Protein AF-A0A3D1AR96-F1 (afdb_monomer_lite)

Secondary structure (DSSP, 8-state):
---------------------------PPP---------PPTTPPP-S-SS-TTGGGSTTTS-GGGTTSPP-EEEEETTTTEEEEEETTTTEEEEEEE-SSS------

Sequence (108 aa):
MKFWIALAFFSLLGCSRSNTPAATAEVHAGGPPGSSIVGILPGMMPVIDAADIYSEDHAGNLSPAVRNFPARVYVPNTESNTVSVIDPATYRVIDTFPVGRLPQHVTP

pLDDT: mean 75.41, std 23.08, range [37.56, 98.56]

Radius of gyration: 27.68 Å; chains: 1; bounding box: 54×67×50 Å

Structure (mmCIF, N/CA/C/O backbone):
data_AF-A0A3D1AR96-F1
#
_entry.id   AF-A0A3D1AR96-F1
#
loop_
_atom_site.group_PDB
_atom_site.id
_atom_site.type_symbol
_atom_site.label_atom_id
_atom_site.label_alt_id
_atom_site.label_comp_id
_atom_site.label_asym_id
_atom_site.label_entity_id
_atom_site.label_seq_id
_atom_site.pdbx_PDB_ins_code
_atom_site.Cartn_x
_atom_site.Cartn_y
_atom_site.Cartn_z
_atom_site.occupancy
_atom_site.B_iso_or_equiv
_atom_site.auth_seq_id
_atom_site.auth_comp_id
_atom_site.auth_asym_id
_atom_site.auth_atom_id
_atom_site.pdbx_PDB_model_num
ATOM 1 N N . MET A 1 1 ? -26.087 52.170 18.982 1.00 40.84 1 MET A N 1
ATOM 2 C CA . MET A 1 1 ? -24.724 52.234 18.412 1.00 40.84 1 MET A CA 1
ATOM 3 C C . MET A 1 1 ? -24.701 51.306 17.195 1.00 40.84 1 MET A C 1
ATOM 5 O O . MET A 1 1 ? -24.434 50.136 17.362 1.00 40.84 1 MET A O 1
ATOM 9 N N . LYS A 1 2 ? -25.273 51.620 16.023 1.00 42.28 2 LYS A N 1
ATOM 10 C CA . LYS A 1 2 ? -25.124 52.772 15.105 1.00 42.28 2 LYS A CA 1
ATOM 11 C C . LYS A 1 2 ? -23.706 52.870 14.524 1.00 42.28 2 LYS A C 1
ATOM 13 O O . LYS A 1 2 ? -22.907 53.632 15.040 1.00 42.28 2 LYS A O 1
ATOM 18 N N . PHE A 1 3 ? -23.448 52.124 13.449 1.00 41.31 3 PHE A N 1
ATOM 19 C CA . PHE A 1 3 ? -22.499 52.525 12.412 1.00 41.31 3 PHE A CA 1
ATOM 20 C C . PHE A 1 3 ? -23.116 52.269 11.035 1.00 41.31 3 PHE A C 1
ATOM 22 O O . PHE A 1 3 ? -23.702 51.222 10.771 1.00 41.31 3 PHE A O 1
ATOM 29 N N . TRP A 1 4 ? -23.058 53.315 10.224 1.00 39.12 4 TRP A N 1
ATOM 30 C CA . TRP A 1 4 ? -23.654 53.513 8.911 1.00 39.12 4 TRP A CA 1
ATOM 31 C C . TRP A 1 4 ? -22.484 53.668 7.921 1.00 39.12 4 TRP A C 1
ATOM 33 O O . TRP A 1 4 ? -21.528 54.353 8.263 1.00 39.12 4 TRP A O 1
ATOM 43 N N . ILE A 1 5 ? -22.623 53.081 6.724 1.00 45.56 5 ILE A N 1
ATOM 44 C CA . ILE A 1 5 ? -22.141 53.557 5.404 1.00 45.56 5 ILE A CA 1
ATOM 45 C C . ILE A 1 5 ? -20.629 53.769 5.168 1.00 45.56 5 ILE A C 1
ATOM 47 O O . ILE A 1 5 ? -20.005 54.608 5.800 1.00 45.56 5 ILE A O 1
ATOM 51 N N . ALA A 1 6 ? -20.100 53.146 4.101 1.00 43.88 6 ALA A N 1
ATOM 52 C CA . ALA A 1 6 ? -19.593 53.869 2.917 1.00 43.88 6 ALA A CA 1
ATOM 53 C C . ALA A 1 6 ? -19.150 52.908 1.804 1.00 43.88 6 ALA A C 1
ATOM 55 O O . ALA A 1 6 ? -18.193 52.151 1.935 1.00 43.88 6 ALA A O 1
ATOM 56 N N . LEU A 1 7 ? -19.864 52.995 0.683 1.00 47.00 7 LEU A N 1
ATOM 57 C CA . LEU A 1 7 ? -19.438 52.529 -0.628 1.00 47.00 7 LEU A CA 1
ATOM 58 C C . LEU A 1 7 ? -18.281 53.434 -1.091 1.00 47.00 7 LEU A C 1
ATOM 60 O O . LEU A 1 7 ? -18.461 54.648 -1.163 1.00 47.00 7 LEU A O 1
ATOM 64 N N . ALA A 1 8 ? -17.127 52.865 -1.437 1.00 46.56 8 ALA A N 1
ATOM 65 C CA . ALA A 1 8 ? -16.082 53.573 -2.172 1.00 46.56 8 ALA A CA 1
ATOM 66 C C . ALA A 1 8 ? -15.767 52.790 -3.450 1.00 46.56 8 ALA A C 1
ATOM 68 O O . ALA A 1 8 ? -15.099 51.759 -3.434 1.00 46.56 8 ALA A O 1
ATOM 69 N N . PHE A 1 9 ? -16.307 53.292 -4.558 1.00 43.66 9 PHE A N 1
ATOM 70 C CA . PHE A 1 9 ? -15.910 52.942 -5.915 1.00 43.66 9 PHE A CA 1
ATOM 71 C C . PHE A 1 9 ? -14.486 53.471 -6.135 1.00 43.66 9 PHE A C 1
ATOM 73 O O . PHE A 1 9 ? -14.294 54.680 -6.251 1.00 43.66 9 PHE A O 1
ATOM 80 N N . PHE A 1 10 ? -13.489 52.587 -6.180 1.00 43.34 10 PHE A N 1
ATOM 81 C CA . PHE A 1 10 ? -12.140 52.943 -6.619 1.00 43.34 10 PHE A CA 1
ATOM 82 C C . PHE A 1 10 ? -11.942 52.402 -8.031 1.00 43.34 10 PHE A C 1
ATOM 84 O O . PHE A 1 10 ? -11.905 51.195 -8.265 1.00 43.34 10 PHE A O 1
ATOM 91 N N . SER A 1 11 ? -11.917 53.326 -8.984 1.00 41.47 11 SER A N 1
ATOM 92 C CA . SER A 1 11 ? -11.751 53.047 -10.401 1.00 41.47 11 SER A CA 1
ATOM 93 C C . SER A 1 11 ? -10.277 53.160 -10.797 1.00 41.47 11 SER A C 1
ATOM 95 O O . SER A 1 11 ? -9.571 54.041 -10.322 1.00 41.47 11 SER A O 1
ATOM 97 N N . LEU A 1 12 ? -9.878 52.254 -11.698 1.00 49.12 12 LEU A N 1
ATOM 98 C CA . LEU A 1 12 ? -8.727 52.315 -12.607 1.00 49.12 12 LEU A CA 1
ATOM 99 C C . LEU A 1 12 ? -7.324 52.457 -11.993 1.00 49.12 12 LEU A C 1
ATOM 101 O O . LEU A 1 12 ? -6.871 53.550 -11.686 1.00 49.12 12 LEU A O 1
ATOM 105 N N . LEU A 1 13 ? -6.556 51.365 -12.048 1.00 49.97 13 LEU A N 1
ATOM 106 C CA . LEU A 1 13 ? -5.378 51.324 -12.923 1.00 49.97 13 LEU A CA 1
ATOM 107 C C . LEU A 1 13 ? -4.954 49.870 -13.156 1.00 49.97 13 LEU A C 1
ATOM 109 O O . LEU A 1 13 ? -4.603 49.140 -12.231 1.00 49.97 13 LEU A O 1
ATOM 113 N N . GLY A 1 14 ? -5.036 49.446 -14.416 1.00 45.78 14 GLY A N 1
ATOM 114 C CA . GLY A 1 14 ? -4.521 48.164 -14.860 1.00 45.78 14 GLY A CA 1
ATOM 115 C C . GLY A 1 14 ? -2.999 48.138 -14.774 1.00 45.78 14 GLY A C 1
ATOM 116 O O . GLY A 1 14 ? -2.325 48.960 -15.385 1.00 45.78 14 GLY A O 1
ATOM 117 N N . CYS A 1 15 ? -2.472 47.140 -14.073 1.00 40.09 15 CYS A N 1
ATOM 118 C CA . CYS A 1 15 ? -1.150 46.605 -14.355 1.00 40.09 15 CYS A CA 1
ATOM 119 C C . CYS A 1 15 ? -1.362 45.283 -15.088 1.00 40.09 15 CYS A C 1
ATOM 121 O O . CYS A 1 15 ? -1.675 44.262 -14.475 1.00 40.09 15 CYS A O 1
ATOM 123 N N . SER A 1 16 ? -1.218 45.316 -16.413 1.00 43.03 16 SER A N 1
ATOM 124 C CA . SER A 1 16 ? -1.058 44.120 -17.233 1.00 43.03 16 SER A CA 1
ATOM 125 C C . SER A 1 16 ? 0.146 43.337 -16.711 1.00 43.03 16 SER A C 1
ATOM 127 O O . SER A 1 16 ? 1.290 43.707 -16.962 1.00 43.03 16 SER A O 1
ATOM 129 N N . ARG A 1 17 ? -0.090 42.251 -15.966 1.00 41.19 17 ARG A N 1
ATOM 130 C CA . ARG A 1 17 ? 0.925 41.208 -15.808 1.00 41.19 17 ARG A CA 1
ATOM 131 C C . ARG A 1 17 ? 1.027 40.510 -17.154 1.00 41.19 17 ARG A C 1
ATOM 133 O O . ARG A 1 17 ? 0.135 39.757 -17.535 1.00 41.19 17 ARG A O 1
ATOM 140 N N . SER A 1 18 ? 2.109 40.776 -17.874 1.00 39.81 18 SER A N 1
ATOM 141 C CA . SER A 1 18 ? 2.591 39.888 -18.922 1.00 39.81 18 SER A CA 1
ATOM 142 C C . SER A 1 18 ? 2.940 38.553 -18.264 1.00 39.81 18 SER A C 1
ATOM 144 O O . SER A 1 18 ? 4.051 38.358 -17.775 1.00 39.81 18 SER A O 1
ATOM 146 N N . ASN A 1 19 ? 1.963 37.650 -18.190 1.00 46.12 19 ASN A N 1
ATOM 147 C CA . ASN A 1 19 ? 2.233 36.235 -18.005 1.00 46.12 19 ASN A CA 1
ATOM 148 C C . ASN A 1 19 ? 2.940 35.771 -19.278 1.00 46.12 19 ASN A C 1
ATOM 150 O O . ASN A 1 19 ? 2.303 35.461 -20.281 1.00 46.12 19 ASN A O 1
ATOM 154 N N . THR A 1 20 ? 4.266 35.769 -19.251 1.00 47.97 20 THR A N 1
ATOM 155 C CA . THR A 1 20 ? 5.054 34.950 -20.161 1.00 47.97 20 THR A CA 1
ATOM 156 C C . THR A 1 20 ? 4.703 33.496 -19.834 1.00 47.97 20 THR A C 1
ATOM 158 O O . THR A 1 20 ? 4.943 33.085 -18.695 1.00 47.97 20 THR A O 1
ATOM 161 N N . PRO A 1 21 ? 4.136 32.691 -20.749 1.00 45.12 21 PRO A N 1
ATOM 162 C CA . PRO A 1 21 ? 4.259 31.253 -20.604 1.00 45.12 21 PRO A CA 1
ATOM 163 C C . PRO A 1 21 ? 5.750 30.949 -20.765 1.00 45.12 21 PRO A C 1
ATOM 165 O O . PRO A 1 21 ? 6.286 30.966 -21.872 1.00 45.12 21 PRO A O 1
ATOM 168 N N . ALA A 1 22 ? 6.449 30.767 -19.643 1.00 41.19 22 ALA A N 1
ATOM 169 C CA . ALA A 1 22 ? 7.729 30.084 -19.670 1.00 41.19 22 ALA A CA 1
ATOM 170 C C . ALA A 1 22 ? 7.463 28.720 -20.308 1.00 41.19 22 ALA A C 1
ATOM 172 O O . ALA A 1 22 ? 6.537 28.013 -19.908 1.00 41.19 22 ALA A O 1
ATOM 173 N N . ALA A 1 23 ? 8.212 28.477 -21.377 1.00 43.69 23 ALA A N 1
ATOM 174 C CA . ALA A 1 23 ? 8.036 27.419 -22.343 1.00 43.69 23 ALA A CA 1
ATOM 175 C C . ALA A 1 23 ? 7.574 26.102 -21.716 1.00 43.69 23 ALA A C 1
ATOM 177 O O . ALA A 1 23 ? 8.172 25.580 -20.775 1.00 43.69 23 ALA A O 1
ATOM 178 N N . THR A 1 24 ? 6.506 25.574 -22.309 1.00 37.56 24 THR A N 1
ATOM 179 C CA . THR A 1 24 ? 6.214 24.152 -22.408 1.00 37.56 24 THR A CA 1
ATOM 180 C C . THR A 1 24 ? 7.527 23.381 -22.458 1.00 37.56 24 THR A C 1
ATOM 182 O O . THR A 1 24 ? 8.351 23.630 -23.339 1.00 37.56 24 THR A O 1
ATOM 185 N N . ALA A 1 25 ? 7.724 22.481 -21.496 1.00 44.66 25 ALA A N 1
ATOM 186 C CA . ALA A 1 25 ? 8.760 21.471 -21.580 1.00 44.66 25 ALA A CA 1
ATOM 187 C C . ALA A 1 25 ? 8.665 20.831 -22.967 1.00 44.66 25 ALA A C 1
ATOM 189 O O . ALA A 1 25 ? 7.621 20.284 -23.333 1.00 44.66 25 ALA A O 1
ATOM 190 N N . GLU A 1 26 ? 9.725 20.966 -23.758 1.00 37.84 26 GLU A N 1
ATOM 191 C CA . GLU A 1 26 ? 9.875 20.191 -24.973 1.00 37.84 26 GLU A CA 1
ATOM 192 C C . GLU A 1 26 ? 9.894 18.726 -24.540 1.00 37.84 26 GLU A C 1
ATOM 194 O O . GLU A 1 26 ? 10.861 18.230 -23.963 1.00 37.84 26 GLU A O 1
ATOM 199 N N . VAL A 1 27 ? 8.762 18.055 -24.754 1.00 42.12 27 VAL A N 1
ATOM 200 C CA . VAL A 1 27 ? 8.677 16.602 -24.772 1.00 42.12 27 VAL A CA 1
ATOM 201 C C . VAL A 1 27 ? 9.713 16.165 -25.790 1.00 42.12 27 VAL A C 1
ATOM 203 O O . VAL A 1 27 ? 9.556 16.424 -26.985 1.00 42.12 27 VAL A O 1
ATOM 206 N N . HIS A 1 28 ? 10.807 15.584 -25.300 1.00 44.84 28 HIS A N 1
ATOM 207 C CA . HIS A 1 28 ? 11.847 15.059 -26.161 1.00 44.84 28 HIS A CA 1
ATOM 208 C C . HIS A 1 28 ? 11.184 14.060 -27.106 1.00 44.84 28 HIS A C 1
ATOM 210 O O . HIS A 1 28 ? 10.531 13.106 -26.677 1.00 44.84 28 HIS A O 1
ATOM 216 N N . ALA A 1 29 ? 11.263 14.386 -28.393 1.00 39.78 29 ALA A N 1
ATOM 217 C CA . ALA A 1 29 ? 10.615 13.662 -29.462 1.00 39.78 29 ALA A CA 1
ATOM 218 C C . ALA A 1 29 ? 11.003 12.182 -29.413 1.00 39.78 29 ALA A C 1
ATOM 220 O O . ALA A 1 29 ? 12.167 11.833 -29.214 1.00 39.78 29 ALA A O 1
ATOM 221 N N . GLY A 1 30 ? 10.002 11.327 -29.620 1.00 48.84 30 GLY A N 1
ATOM 222 C CA . GLY A 1 30 ? 10.182 9.892 -29.737 1.00 48.84 30 GLY A CA 1
ATOM 223 C C . GLY A 1 30 ? 11.209 9.534 -30.810 1.00 48.84 30 GLY A C 1
ATOM 224 O O . GLY A 1 30 ? 11.022 9.815 -31.993 1.00 48.84 30 GLY A O 1
ATOM 225 N N . GLY A 1 31 ? 12.265 8.856 -30.381 1.00 43.28 31 GLY A N 1
ATOM 226 C CA . GLY A 1 31 ? 12.933 7.829 -31.168 1.00 43.28 31 GLY A CA 1
ATOM 227 C C . GLY A 1 31 ? 12.597 6.471 -30.547 1.00 43.28 31 GLY A C 1
ATOM 228 O O . GLY A 1 31 ? 12.335 6.420 -29.343 1.00 43.28 31 GLY A O 1
ATOM 229 N N . PRO A 1 32 ? 12.566 5.368 -31.317 1.00 51.66 32 PRO A N 1
ATOM 230 C CA . PRO A 1 32 ? 12.417 4.049 -30.712 1.00 51.66 32 PRO A CA 1
ATOM 231 C C . PRO A 1 32 ? 13.565 3.859 -29.709 1.00 51.66 32 PRO A C 1
ATOM 233 O O . PRO A 1 32 ? 14.708 4.151 -30.083 1.00 51.66 32 PRO A O 1
ATOM 236 N N . PRO A 1 33 ? 13.323 3.400 -28.466 1.00 52.91 33 PRO A N 1
ATOM 237 C CA . PRO A 1 33 ? 14.415 3.006 -27.594 1.00 52.91 33 PRO A CA 1
ATOM 238 C C . PRO A 1 33 ? 15.046 1.762 -28.219 1.00 52.91 33 PRO A C 1
ATOM 240 O O . PRO A 1 33 ? 14.608 0.629 -28.039 1.00 52.91 33 PRO A O 1
ATOM 243 N N . GLY A 1 34 ? 16.046 1.994 -29.067 1.00 50.91 34 GLY A N 1
ATOM 244 C CA . GLY A 1 34 ? 16.971 0.960 -29.472 1.00 50.91 34 GLY A CA 1
ATOM 245 C C . GLY A 1 34 ? 17.661 0.475 -28.209 1.00 50.91 34 GLY A C 1
ATOM 246 O O . GLY A 1 34 ? 18.170 1.299 -27.452 1.00 50.91 34 GLY A O 1
ATOM 247 N N . SER A 1 35 ? 17.645 -0.841 -27.993 1.00 50.91 35 SER A N 1
ATOM 248 C CA . SER A 1 35 ? 18.350 -1.522 -26.911 1.00 50.91 35 SER A CA 1
ATOM 249 C C . SER A 1 35 ? 19.786 -1.009 -26.825 1.00 50.91 35 SER A C 1
ATOM 251 O O . SER A 1 35 ? 20.662 -1.413 -27.593 1.00 50.91 35 SER A O 1
ATOM 253 N N . SER A 1 36 ? 20.030 -0.065 -25.924 1.00 54.78 36 SER A N 1
ATOM 254 C CA . SER A 1 36 ? 21.356 0.471 -25.690 1.00 54.78 36 SER A CA 1
ATOM 255 C C . SER A 1 36 ? 22.080 -0.533 -24.809 1.00 54.78 36 SER A C 1
ATOM 257 O O . SER A 1 36 ? 21.845 -0.656 -23.610 1.00 54.78 36 SER A O 1
ATOM 259 N N . ILE A 1 37 ? 22.966 -1.297 -25.443 1.00 52.72 37 ILE A N 1
ATOM 260 C CA . ILE A 1 37 ? 23.922 -2.185 -24.786 1.00 52.72 37 ILE A CA 1
ATOM 261 C C . ILE A 1 37 ? 24.945 -1.354 -23.991 1.00 52.72 37 ILE A C 1
ATOM 263 O O . ILE A 1 37 ? 26.105 -1.220 -24.369 1.00 52.72 37 ILE A O 1
ATOM 267 N N . VAL A 1 38 ? 24.518 -0.754 -22.880 1.00 61.59 38 VAL A N 1
ATOM 268 C CA . VAL A 1 38 ? 25.424 -0.278 -21.827 1.00 61.59 38 VAL A CA 1
ATOM 269 C C . VAL A 1 38 ? 26.220 -1.493 -21.381 1.00 61.59 38 VAL A C 1
ATOM 271 O O . VAL A 1 38 ? 25.594 -2.405 -20.877 1.00 61.59 38 VAL A O 1
ATOM 274 N N . GLY A 1 39 ? 27.540 -1.538 -21.608 1.00 67.94 39 GLY A N 1
ATOM 275 C CA . GLY A 1 39 ? 28.420 -2.707 -21.412 1.00 67.94 39 GLY A CA 1
ATOM 276 C C . GLY A 1 39 ? 27.925 -3.735 -20.389 1.00 67.94 39 GLY A C 1
ATOM 277 O O . GLY A 1 39 ? 28.279 -3.673 -19.213 1.00 67.94 39 GLY A O 1
ATOM 278 N N . ILE A 1 40 ? 27.080 -4.662 -20.848 1.00 74.06 40 ILE A N 1
ATOM 279 C CA . ILE A 1 40 ? 26.380 -5.592 -19.972 1.00 74.06 40 ILE A CA 1
ATOM 280 C C . ILE A 1 40 ? 27.279 -6.813 -19.804 1.00 74.06 40 ILE A C 1
ATOM 282 O O . ILE A 1 40 ? 27.815 -7.331 -20.788 1.00 74.06 40 ILE A O 1
ATOM 286 N N . LEU A 1 41 ? 27.484 -7.267 -18.566 1.00 82.44 41 LEU A N 1
ATOM 287 C CA . LEU A 1 41 ? 28.289 -8.462 -18.324 1.00 82.44 41 LEU A CA 1
ATOM 288 C C . LEU A 1 41 ? 27.634 -9.685 -18.997 1.00 82.44 41 LEU A C 1
ATOM 290 O O . LEU A 1 41 ? 26.403 -9.781 -19.019 1.00 82.44 41 LEU A O 1
ATOM 294 N N . PRO A 1 42 ? 28.426 -10.645 -19.513 1.00 84.38 42 PRO A N 1
ATOM 295 C CA . PRO A 1 42 ? 27.886 -11.878 -20.074 1.00 84.38 42 PRO A CA 1
ATOM 296 C C . PRO A 1 42 ? 26.935 -12.579 -19.092 1.00 84.38 42 PRO A C 1
ATOM 298 O O . PRO A 1 42 ? 27.294 -12.816 -17.941 1.00 84.38 42 PRO A O 1
ATOM 301 N N . GLY A 1 43 ? 25.727 -12.914 -19.554 1.00 85.94 43 GLY A N 1
ATOM 302 C CA . GLY A 1 43 ? 24.693 -13.576 -18.747 1.00 85.94 43 GLY A CA 1
ATOM 303 C C . GLY A 1 43 ? 23.714 -12.639 -18.028 1.00 85.94 43 GLY A C 1
ATOM 304 O O . GLY A 1 43 ? 22.759 -13.128 -17.432 1.00 85.94 43 GLY A O 1
ATOM 305 N N . MET A 1 44 ? 23.900 -11.318 -18.102 1.00 84.81 44 MET A N 1
ATOM 306 C CA . MET A 1 44 ? 22.912 -10.352 -17.614 1.00 84.81 44 MET A CA 1
ATOM 307 C C . MET A 1 44 ? 21.726 -10.249 -18.582 1.00 84.81 44 MET A C 1
ATOM 309 O O . MET A 1 44 ? 21.899 -10.325 -19.802 1.00 84.81 44 MET A O 1
ATOM 313 N N . MET A 1 45 ? 20.524 -10.026 -18.046 1.00 82.06 45 MET A N 1
ATOM 314 C CA . MET A 1 45 ? 19.376 -9.663 -18.873 1.00 82.06 45 MET A CA 1
ATOM 315 C C . MET A 1 45 ? 19.620 -8.331 -19.607 1.00 82.06 45 MET A C 1
ATOM 317 O O . MET A 1 45 ? 20.334 -7.468 -19.083 1.00 82.06 45 MET A O 1
ATOM 321 N N . PRO A 1 46 ? 19.050 -8.144 -20.810 1.00 83.50 46 PRO A N 1
ATOM 322 C CA . PRO A 1 46 ? 19.152 -6.876 -21.517 1.00 83.50 46 PRO A CA 1
ATOM 323 C C . PRO A 1 46 ? 18.598 -5.723 -20.675 1.00 83.50 46 PRO A C 1
ATOM 325 O O . PRO A 1 46 ? 17.562 -5.869 -20.029 1.00 83.50 46 PRO A O 1
ATOM 328 N N . VAL A 1 47 ? 19.264 -4.568 -20.720 1.00 86.25 47 VAL A N 1
ATOM 329 C CA . VAL A 1 47 ? 18.702 -3.318 -20.194 1.00 86.25 47 VAL A CA 1
ATOM 330 C C . VAL A 1 47 ? 17.622 -2.862 -21.171 1.00 86.25 47 VAL A C 1
ATOM 332 O O . VAL A 1 47 ? 17.917 -2.583 -22.334 1.00 86.25 47 VAL A O 1
ATOM 335 N N . ILE A 1 48 ? 16.374 -2.866 -20.710 1.00 86.50 48 ILE A N 1
ATOM 336 C CA . ILE A 1 48 ? 15.196 -2.587 -21.543 1.00 86.50 48 ILE A CA 1
ATOM 337 C C . ILE A 1 48 ? 15.097 -1.086 -21.820 1.00 86.50 48 ILE A C 1
ATOM 339 O O . ILE A 1 48 ? 14.950 -0.683 -22.973 1.00 86.50 48 ILE A O 1
ATOM 343 N N . ASP A 1 49 ? 15.291 -0.269 -20.784 1.00 87.25 49 ASP A N 1
ATOM 344 C CA . ASP A 1 49 ? 15.426 1.178 -20.894 1.00 87.25 49 ASP A CA 1
ATOM 345 C C . ASP A 1 49 ? 16.579 1.667 -20.004 1.00 87.25 49 ASP A C 1
ATOM 347 O O . ASP A 1 49 ? 16.558 1.528 -18.783 1.00 87.25 49 ASP A O 1
ATOM 351 N N . ALA A 1 50 ? 17.621 2.222 -20.624 1.00 86.88 50 ALA A N 1
ATOM 352 C CA . ALA A 1 50 ? 18.775 2.758 -19.903 1.00 86.88 50 ALA A CA 1
ATOM 353 C C . ALA A 1 50 ? 18.503 4.135 -19.272 1.00 86.88 50 ALA A C 1
ATOM 355 O O . ALA A 1 50 ? 19.269 4.569 -18.411 1.00 86.88 50 ALA A O 1
ATOM 356 N N . ALA A 1 51 ? 17.452 4.833 -19.707 1.00 90.56 51 ALA A N 1
ATOM 357 C CA . ALA A 1 51 ? 17.025 6.104 -19.135 1.00 90.56 51 ALA A CA 1
ATOM 358 C C . ALA A 1 51 ? 16.050 5.912 -17.962 1.00 90.56 51 ALA A C 1
ATOM 360 O O . ALA A 1 51 ? 15.916 6.818 -17.138 1.00 90.56 51 ALA A O 1
ATOM 361 N N . ASP A 1 52 ? 15.414 4.741 -17.863 1.00 88.69 52 ASP A N 1
ATOM 362 C CA . ASP A 1 52 ? 14.439 4.422 -16.824 1.00 88.69 52 ASP A CA 1
ATOM 363 C C . ASP A 1 52 ? 14.594 2.991 -16.287 1.00 88.69 52 ASP A C 1
ATOM 365 O O . ASP A 1 52 ? 14.089 2.007 -16.837 1.00 88.69 52 ASP A O 1
ATOM 369 N N . ILE A 1 53 ? 15.256 2.896 -15.134 1.00 88.06 53 ILE A N 1
ATOM 370 C CA . ILE A 1 53 ? 15.476 1.632 -14.424 1.00 88.06 53 ILE A CA 1
ATOM 371 C C . ILE A 1 53 ? 14.186 1.000 -13.873 1.00 88.06 53 ILE A C 1
ATOM 373 O O . ILE A 1 53 ? 14.227 -0.157 -13.468 1.00 88.06 53 ILE A O 1
ATOM 377 N N . TYR A 1 54 ? 13.065 1.732 -13.848 1.00 88.50 54 TYR A N 1
ATOM 378 C CA . TYR A 1 54 ? 11.756 1.250 -13.391 1.00 88.50 54 TYR A CA 1
ATOM 379 C C . TYR A 1 54 ? 10.782 0.978 -14.546 1.00 88.50 54 TYR A C 1
ATOM 381 O O . TYR A 1 54 ? 9.598 0.746 -14.305 1.00 88.50 54 TYR A O 1
ATOM 389 N N . SER A 1 55 ? 11.269 0.982 -15.791 1.00 88.38 55 SER A N 1
ATOM 390 C CA . SER A 1 55 ? 10.464 0.813 -17.011 1.00 88.38 55 SER A CA 1
ATOM 391 C C . SER A 1 55 ? 9.507 -0.387 -16.977 1.00 88.38 55 SER A C 1
ATOM 393 O O . SER A 1 55 ? 8.377 -0.293 -17.457 1.00 88.38 55 SER A O 1
ATOM 395 N N . GLU A 1 56 ? 9.913 -1.495 -16.360 1.00 89.31 56 GLU A N 1
ATOM 396 C CA . GLU A 1 56 ? 9.085 -2.701 -16.300 1.00 89.31 56 GLU A CA 1
ATOM 397 C C . GLU A 1 56 ? 8.065 -2.723 -15.152 1.00 89.31 56 GLU A C 1
ATOM 399 O O . GLU A 1 56 ? 7.129 -3.517 -15.209 1.00 89.31 56 GLU A O 1
ATOM 404 N N . ASP A 1 57 ? 8.181 -1.839 -14.159 1.00 88.44 57 ASP A N 1
ATOM 405 C CA . ASP A 1 57 ? 7.306 -1.807 -12.977 1.00 88.44 57 ASP A CA 1
ATOM 406 C C . ASP A 1 57 ? 6.256 -0.679 -13.039 1.00 88.44 57 ASP A C 1
ATOM 408 O O . ASP A 1 57 ? 5.512 -0.436 -12.083 1.00 88.44 57 ASP A O 1
ATOM 412 N N . HIS A 1 58 ? 6.153 0.024 -14.173 1.00 88.38 58 HIS A N 1
ATOM 413 C CA . HIS A 1 58 ? 5.125 1.047 -14.379 1.00 88.38 58 HIS A CA 1
ATOM 414 C C . HIS A 1 58 ? 3.712 0.468 -14.269 1.00 88.38 58 HIS A C 1
ATOM 416 O O . HIS A 1 58 ? 3.448 -0.679 -14.624 1.00 88.38 58 HIS A O 1
ATOM 422 N N . ALA A 1 59 ? 2.744 1.308 -13.885 1.00 82.12 59 ALA A N 1
ATOM 423 C CA . ALA A 1 59 ? 1.341 0.911 -13.703 1.00 82.12 59 ALA A CA 1
ATOM 424 C C . ALA A 1 59 ? 0.697 0.231 -14.936 1.00 82.12 59 ALA A C 1
ATOM 426 O O . ALA A 1 59 ? -0.305 -0.470 -14.800 1.00 82.12 59 ALA A O 1
ATOM 427 N N . GLY A 1 60 ? 1.253 0.433 -16.137 1.00 86.31 60 GLY A N 1
ATOM 428 C CA . GLY A 1 60 ? 0.808 -0.214 -17.375 1.00 86.31 60 GLY A CA 1
ATOM 429 C C . GLY A 1 60 ? 1.356 -1.626 -17.611 1.00 86.31 60 GLY A C 1
ATOM 430 O O . GLY A 1 60 ? 0.814 -2.328 -18.460 1.00 86.31 60 GLY A O 1
ATOM 431 N N . ASN A 1 61 ? 2.388 -2.036 -16.872 1.00 89.44 61 ASN A N 1
ATOM 432 C CA . ASN A 1 61 ? 3.145 -3.267 -17.104 1.00 89.44 61 ASN A CA 1
ATOM 433 C C . ASN A 1 61 ? 2.973 -4.308 -15.977 1.00 89.44 61 ASN A C 1
ATOM 435 O O . ASN A 1 61 ? 3.554 -5.389 -16.005 1.00 89.44 61 ASN A O 1
ATOM 439 N N . LEU A 1 62 ? 2.116 -4.010 -14.995 1.00 89.56 62 LEU A N 1
ATOM 440 C CA . LEU A 1 62 ? 1.722 -4.960 -13.958 1.00 89.56 62 LEU A CA 1
ATOM 441 C C . LEU A 1 62 ? 0.824 -6.072 -14.525 1.00 89.56 62 LEU A C 1
ATOM 443 O O . LEU A 1 62 ? 0.076 -5.879 -15.487 1.00 89.56 62 LEU A O 1
ATOM 447 N N . SER A 1 63 ? 0.838 -7.237 -13.869 1.00 92.62 63 SER A N 1
ATOM 448 C CA . SER A 1 63 ? -0.041 -8.364 -14.209 1.00 92.62 63 SER A CA 1
ATOM 449 C C . SER A 1 63 ? -1.515 -7.931 -14.318 1.00 92.62 63 SER A C 1
ATOM 451 O O . SER A 1 63 ? -2.015 -7.236 -13.429 1.00 92.62 63 SER A O 1
ATOM 453 N N . PRO A 1 64 ? -2.282 -8.409 -15.320 1.00 92.00 64 PRO A N 1
ATOM 454 C CA . PRO A 1 64 ? -3.707 -8.090 -15.442 1.00 92.00 64 PRO A CA 1
ATOM 455 C C . PRO A 1 64 ? -4.536 -8.421 -14.192 1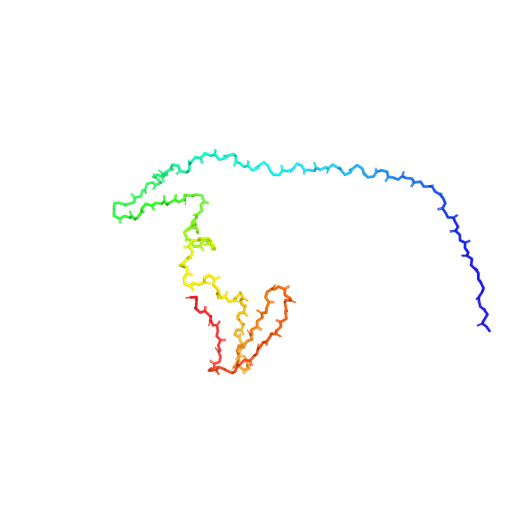.00 92.00 64 PRO A C 1
ATOM 457 O O . PRO A 1 64 ? -5.592 -7.824 -13.981 1.00 92.00 64 PRO A O 1
ATOM 460 N N . ALA A 1 65 ? -4.056 -9.344 -13.352 1.00 93.44 65 ALA A N 1
ATOM 461 C CA . ALA A 1 65 ? -4.713 -9.741 -12.111 1.00 93.44 65 ALA A CA 1
ATOM 462 C C . ALA A 1 65 ? -4.921 -8.574 -11.129 1.00 93.44 65 ALA A C 1
ATOM 464 O O . ALA A 1 65 ? -5.920 -8.563 -10.412 1.00 93.44 65 ALA A O 1
ATOM 465 N N . VAL A 1 66 ? -4.029 -7.576 -11.114 1.00 91.12 66 VAL A N 1
ATOM 466 C CA . VAL A 1 66 ? -4.111 -6.451 -10.164 1.00 91.12 66 VAL A CA 1
ATOM 467 C C . VAL A 1 66 ? -4.922 -5.265 -10.690 1.00 91.12 66 VAL A C 1
ATOM 469 O O . VAL A 1 66 ? -5.158 -4.310 -9.956 1.00 91.12 66 VAL A O 1
ATOM 472 N N . ARG A 1 67 ? -5.408 -5.317 -11.940 1.00 90.69 67 ARG A N 1
ATOM 473 C CA . ARG A 1 67 ? -6.063 -4.182 -12.620 1.00 90.69 67 ARG A CA 1
ATOM 474 C C . ARG A 1 67 ? -7.247 -3.595 -11.849 1.00 90.69 67 ARG A C 1
ATOM 476 O O . ARG A 1 67 ? -7.503 -2.399 -11.935 1.00 90.69 67 ARG A O 1
ATOM 483 N N . ASN A 1 68 ? -7.979 -4.445 -11.134 1.00 93.12 68 ASN A N 1
ATOM 484 C CA . ASN A 1 68 ? -9.193 -4.058 -10.417 1.00 93.12 68 ASN A CA 1
ATOM 485 C C . ASN A 1 68 ? -8.968 -3.903 -8.907 1.00 93.12 68 ASN A C 1
ATOM 487 O O . ASN A 1 68 ?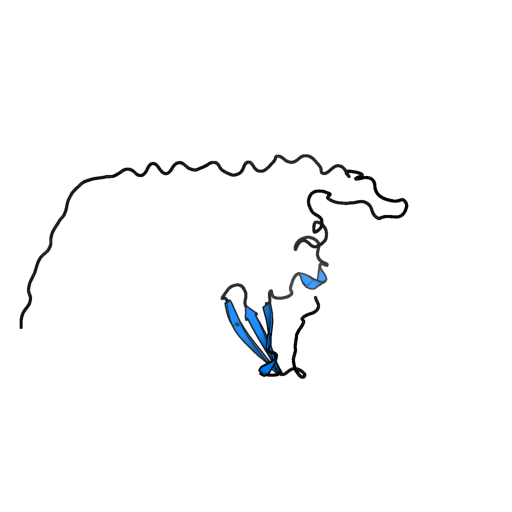 -9.937 -3.765 -8.159 1.00 93.12 68 ASN A O 1
ATOM 491 N N . PHE A 1 69 ? -7.719 -3.961 -8.436 1.00 92.31 69 PHE A N 1
ATOM 492 C CA . PHE A 1 69 ? -7.432 -3.735 -7.026 1.00 92.31 69 PHE A CA 1
ATOM 493 C C . PHE A 1 69 ? -7.581 -2.245 -6.710 1.00 92.31 69 PHE A C 1
ATOM 495 O O . PHE A 1 69 ? -7.136 -1.395 -7.485 1.00 92.31 69 PHE A O 1
ATOM 502 N N . PRO A 1 70 ? -8.224 -1.893 -5.588 1.00 93.06 70 PRO A N 1
ATOM 503 C CA . PRO A 1 70 ? -8.369 -0.500 -5.217 1.00 93.06 70 PRO A CA 1
ATOM 504 C C . PRO A 1 70 ? -7.008 0.095 -4.847 1.00 93.06 70 PRO A C 1
ATOM 506 O O . PRO A 1 70 ? -6.238 -0.516 -4.107 1.00 93.06 70 PRO A O 1
ATOM 509 N N . ALA A 1 71 ? -6.747 1.327 -5.283 1.00 93.56 71 ALA A N 1
ATOM 510 C CA . ALA A 1 71 ? -5.609 2.090 -4.786 1.00 93.56 71 ALA A CA 1
ATOM 511 C C . ALA A 1 71 ? -5.798 2.379 -3.287 1.00 93.56 71 ALA A C 1
ATOM 513 O O . ALA A 1 71 ? -6.845 2.888 -2.859 1.00 93.56 71 ALA A O 1
ATOM 514 N N . ARG A 1 72 ? -4.797 2.016 -2.483 1.00 95.88 72 ARG A N 1
ATOM 515 C CA . ARG A 1 72 ? -4.806 2.132 -1.021 1.00 95.88 72 ARG A CA 1
ATOM 516 C C . ARG A 1 72 ? -3.417 2.494 -0.521 1.00 95.88 72 ARG A C 1
ATOM 518 O O . ARG A 1 72 ? -2.424 1.998 -1.043 1.00 95.88 72 ARG A O 1
ATOM 525 N N . VAL A 1 73 ? -3.366 3.321 0.517 1.00 97.19 73 VAL A N 1
ATOM 526 C CA . VAL A 1 73 ? -2.143 3.584 1.281 1.00 97.19 73 VAL A CA 1
ATOM 527 C C . VAL A 1 73 ? -2.297 2.943 2.653 1.00 97.19 73 VAL A C 1
ATOM 529 O O . VAL A 1 73 ? -3.276 3.204 3.351 1.00 97.19 73 VAL A O 1
ATOM 532 N N . TYR A 1 74 ? -1.337 2.103 3.030 1.00 96.75 74 TYR A N 1
ATOM 533 C CA . TYR A 1 74 ? -1.318 1.406 4.313 1.00 96.75 74 TYR A CA 1
ATOM 534 C C . TYR A 1 74 ? -0.245 2.012 5.210 1.00 96.75 74 TYR A C 1
ATOM 536 O O . TYR A 1 74 ? 0.915 2.098 4.813 1.00 96.75 74 TYR A O 1
ATOM 544 N N . VAL A 1 75 ? -0.628 2.421 6.420 1.00 97.50 75 VAL A N 1
ATOM 545 C CA . VAL A 1 75 ? 0.275 3.060 7.386 1.00 97.50 75 VAL A CA 1
ATOM 546 C C . VAL A 1 75 ? 0.363 2.208 8.651 1.00 97.50 75 VAL A C 1
ATOM 548 O O . VAL A 1 75 ? -0.591 2.181 9.433 1.00 97.50 75 VAL A O 1
ATOM 551 N N . PRO A 1 76 ? 1.486 1.503 8.862 1.00 97.25 76 PRO A N 1
ATOM 552 C CA . PRO A 1 76 ? 1.789 0.832 10.119 1.00 97.25 76 PRO A CA 1
ATOM 553 C C . PRO A 1 76 ? 1.933 1.823 11.278 1.00 97.25 76 PRO A C 1
ATOM 555 O O . PRO A 1 76 ? 2.778 2.713 11.242 1.00 97.25 76 PRO A O 1
ATOM 558 N N . ASN A 1 77 ? 1.147 1.636 12.337 1.00 97.31 77 ASN A N 1
ATOM 559 C CA . ASN A 1 77 ? 1.218 2.443 13.551 1.00 97.31 77 ASN A CA 1
ATOM 560 C C . ASN A 1 77 ? 1.870 1.624 14.671 1.00 97.31 77 ASN A C 1
ATOM 562 O O . ASN A 1 77 ? 1.229 0.791 15.319 1.00 97.31 77 ASN A O 1
ATOM 566 N N . THR A 1 78 ? 3.159 1.866 14.905 1.00 97.12 78 THR A N 1
ATOM 567 C CA . THR A 1 78 ? 3.979 1.113 15.862 1.00 97.12 78 THR A CA 1
ATOM 568 C C . THR A 1 78 ? 3.425 1.139 17.287 1.00 97.12 78 THR A C 1
ATOM 570 O O . THR A 1 78 ? 3.304 0.089 17.910 1.00 97.12 78 THR A O 1
ATOM 573 N N . GLU A 1 79 ? 3.064 2.316 17.801 1.00 96.69 79 GLU A N 1
ATOM 574 C CA . GLU A 1 79 ? 2.635 2.479 19.197 1.00 96.69 79 GLU A CA 1
ATOM 575 C C . GLU A 1 79 ? 1.267 1.845 19.475 1.00 96.69 79 GLU A C 1
ATOM 577 O O . GLU A 1 79 ? 1.059 1.244 20.529 1.00 96.69 79 GLU A O 1
ATOM 582 N N . SER A 1 80 ? 0.338 1.942 18.521 1.00 97.44 80 SER A N 1
ATOM 583 C CA . SER A 1 80 ? -1.028 1.435 18.682 1.00 97.44 80 SER A CA 1
ATOM 584 C C . SER A 1 80 ? -1.209 -0.013 18.224 1.00 97.44 80 SER A C 1
ATOM 586 O O . SER A 1 80 ? -2.258 -0.593 18.489 1.00 97.44 80 SER A O 1
ATOM 588 N N . ASN A 1 81 ? -0.204 -0.618 17.582 1.00 97.94 81 ASN A N 1
ATOM 589 C CA . ASN A 1 81 ? -0.279 -1.963 16.996 1.00 97.94 81 ASN A CA 1
ATOM 590 C C . 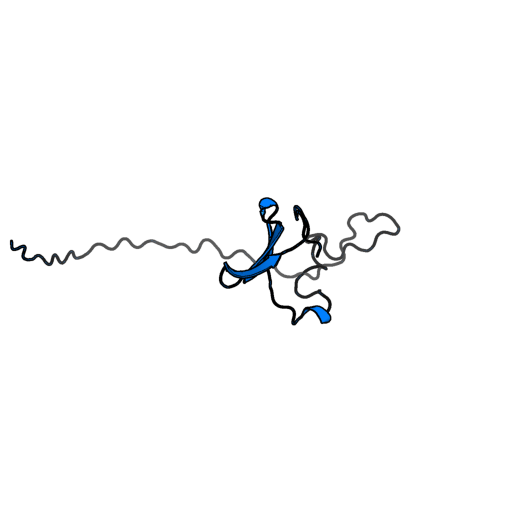ASN A 1 81 ? -1.440 -2.0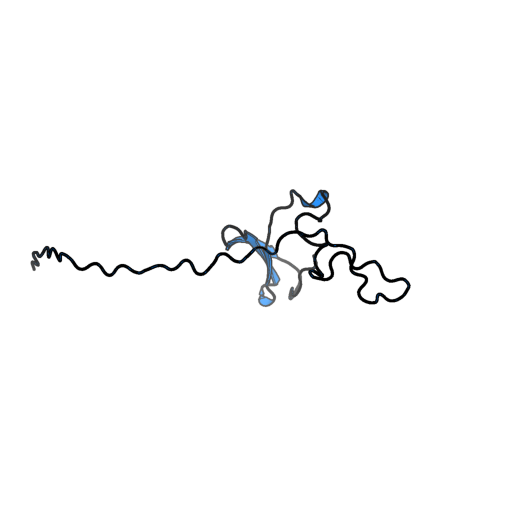98 15.991 1.00 97.94 81 ASN A C 1
ATOM 592 O O . ASN A 1 81 ? -2.183 -3.079 15.992 1.00 97.94 81 ASN A O 1
ATOM 596 N N . THR A 1 82 ? -1.618 -1.086 15.140 1.00 98.12 82 THR A N 1
ATOM 597 C CA . THR A 1 82 ? -2.660 -1.054 14.100 1.00 98.12 82 THR A CA 1
ATOM 598 C C . THR A 1 82 ? -2.070 -0.716 12.736 1.00 98.12 82 THR A C 1
ATOM 600 O O . THR A 1 82 ? -0.931 -0.259 12.638 1.00 98.12 82 THR A O 1
ATOM 603 N N . VAL A 1 83 ? -2.858 -0.909 11.682 1.00 98.31 83 VAL A N 1
ATOM 604 C CA . VAL A 1 83 ? -2.602 -0.350 10.352 1.00 98.31 83 VAL A CA 1
ATOM 605 C C . VAL A 1 83 ? -3.788 0.521 9.959 1.00 98.31 83 VAL A C 1
ATOM 607 O O . VAL A 1 83 ? -4.933 0.073 10.027 1.00 98.31 83 VAL A O 1
ATOM 610 N N . SER A 1 84 ? -3.514 1.755 9.538 1.00 98.38 84 SER A N 1
ATOM 611 C CA . SER A 1 84 ? -4.519 2.636 8.935 1.00 98.38 84 SER A CA 1
ATOM 612 C C . SER A 1 84 ? -4.555 2.432 7.423 1.00 98.38 84 SER A C 1
ATOM 614 O O . SER A 1 84 ? -3.505 2.333 6.786 1.00 98.38 84 SER A O 1
ATOM 616 N N . VAL A 1 85 ? -5.752 2.433 6.842 1.00 98.25 85 VAL A N 1
ATOM 617 C CA . VAL A 1 85 ? -5.975 2.403 5.394 1.00 98.25 85 VAL A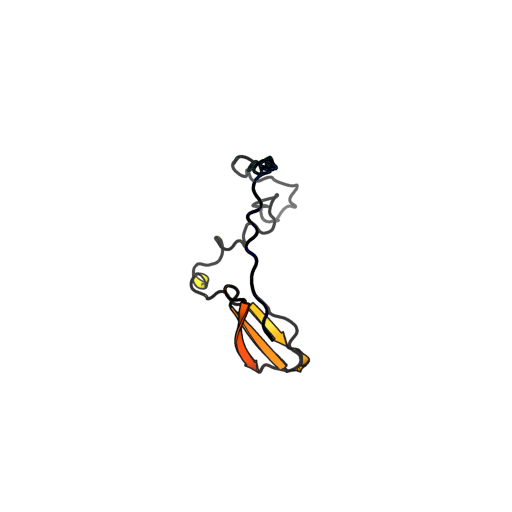 CA 1
ATOM 618 C C . VAL A 1 85 ? -6.477 3.765 4.946 1.00 98.25 85 VAL A C 1
ATOM 620 O O . VAL A 1 85 ? -7.481 4.268 5.452 1.00 98.25 85 VAL A O 1
ATOM 623 N N . ILE A 1 86 ? -5.788 4.361 3.980 1.00 98.56 86 ILE A N 1
ATOM 624 C CA . ILE A 1 86 ? -6.084 5.693 3.458 1.00 98.56 86 ILE A CA 1
ATOM 625 C C . ILE A 1 86 ? -6.491 5.585 1.986 1.00 98.56 86 ILE A C 1
ATOM 627 O O . ILE A 1 86 ? -5.852 4.883 1.197 1.00 98.56 86 ILE A O 1
ATOM 631 N N . ASP A 1 87 ? -7.557 6.300 1.624 1.00 98.12 87 ASP A N 1
ATOM 632 C CA . ASP A 1 87 ? -7.924 6.546 0.230 1.00 98.12 87 ASP A CA 1
ATOM 633 C C . ASP A 1 87 ? -7.062 7.689 -0.341 1.00 98.12 87 ASP A C 1
ATOM 635 O O . ASP A 1 87 ? -7.177 8.822 0.137 1.00 98.12 87 ASP A O 1
ATOM 639 N N . PRO A 1 88 ? -6.211 7.440 -1.353 1.00 97.69 88 PRO A N 1
ATOM 640 C CA . PRO A 1 88 ? -5.321 8.461 -1.901 1.00 97.69 88 PRO A CA 1
ATOM 641 C C . PRO A 1 88 ? -6.050 9.578 -2.662 1.00 97.69 88 PRO A C 1
ATOM 643 O O . PRO A 1 88 ? -5.468 10.641 -2.853 1.00 97.69 88 PRO A O 1
ATOM 646 N N . ALA A 1 89 ? -7.302 9.375 -3.090 1.00 97.81 89 ALA A N 1
ATOM 647 C CA . ALA A 1 89 ? -8.069 10.409 -3.789 1.00 97.81 89 ALA A CA 1
ATOM 648 C C . ALA A 1 89 ? -8.595 11.491 -2.837 1.00 97.81 89 ALA A C 1
ATOM 650 O O . ALA A 1 89 ? -8.662 12.667 -3.189 1.00 97.81 89 ALA A O 1
ATOM 651 N N . THR A 1 90 ? -8.989 11.088 -1.629 1.00 98.19 90 THR A N 1
ATOM 652 C CA . THR A 1 90 ? -9.595 11.985 -0.635 1.00 98.19 90 THR A CA 1
ATOM 653 C C . THR A 1 90 ? -8.674 12.291 0.542 1.00 98.19 90 THR A C 1
ATOM 655 O O . THR A 1 90 ? -8.983 13.174 1.342 1.00 98.19 90 THR A O 1
ATOM 658 N N . TYR A 1 91 ? -7.556 11.570 0.661 1.00 97.81 91 TYR A N 1
ATOM 659 C CA . TYR A 1 91 ? -6.625 11.602 1.791 1.00 97.81 91 TYR A CA 1
ATOM 660 C C . TYR A 1 91 ? -7.283 11.297 3.142 1.00 97.81 91 TYR A C 1
ATOM 662 O O . TYR A 1 91 ? -6.805 11.725 4.194 1.00 97.81 91 TYR A O 1
ATOM 670 N N . ARG A 1 92 ? -8.395 10.555 3.137 1.00 98.56 92 ARG A N 1
ATOM 671 C CA . ARG A 1 92 ? -9.115 10.191 4.362 1.00 98.56 92 ARG A CA 1
ATOM 672 C C . ARG A 1 92 ? -8.745 8.781 4.795 1.00 98.56 92 ARG A C 1
ATOM 674 O O . ARG A 1 92 ? -8.609 7.885 3.963 1.00 98.56 92 ARG A O 1
ATOM 681 N N . VAL A 1 93 ? -8.650 8.582 6.110 1.00 98.50 93 VAL A N 1
ATOM 682 C CA . VAL A 1 93 ? -8.629 7.239 6.701 1.00 98.50 93 VAL A CA 1
ATOM 683 C C . VAL A 1 93 ? -10.004 6.619 6.476 1.00 98.50 93 VAL A C 1
ATOM 685 O O . VAL A 1 93 ? -11.019 7.187 6.885 1.00 98.50 93 VAL A O 1
ATOM 688 N N . ILE A 1 94 ? -10.027 5.488 5.783 1.00 98.44 94 ILE A N 1
ATOM 689 C CA . ILE A 1 94 ? -11.245 4.744 5.448 1.00 98.44 94 ILE A CA 1
ATOM 690 C C . ILE A 1 94 ? -11.395 3.473 6.282 1.00 98.44 94 ILE A C 1
ATOM 692 O O . ILE A 1 94 ? -12.498 2.942 6.357 1.00 98.44 94 ILE A O 1
ATOM 696 N N . ASP A 1 95 ? -10.311 3.005 6.904 1.00 98.50 95 ASP A N 1
ATOM 697 C CA . ASP A 1 95 ? -10.320 1.868 7.819 1.00 98.50 95 ASP A CA 1
ATOM 698 C C . ASP A 1 95 ? -9.098 1.903 8.752 1.00 98.50 95 ASP A C 1
ATOM 700 O O . ASP A 1 95 ? -8.070 2.498 8.415 1.00 98.50 95 ASP A O 1
ATOM 704 N N . THR A 1 96 ? -9.206 1.235 9.897 1.00 98.44 96 THR A N 1
ATOM 705 C CA . THR A 1 96 ? -8.102 0.965 10.820 1.00 98.44 96 THR A CA 1
ATOM 706 C C . THR A 1 96 ? -8.318 -0.397 11.456 1.00 98.44 96 THR A C 1
ATOM 708 O O . THR A 1 96 ? -9.320 -0.611 12.139 1.00 98.44 96 THR A O 1
ATOM 711 N N . PHE A 1 97 ? -7.349 -1.299 11.312 1.00 98.12 97 PHE A N 1
ATOM 712 C CA . PHE A 1 97 ? -7.448 -2.646 11.872 1.00 98.12 97 PHE A CA 1
ATOM 713 C C . PHE A 1 97 ? -6.247 -2.998 12.762 1.00 98.12 97 PHE A C 1
ATOM 715 O O . PHE A 1 97 ? -5.134 -2.506 12.536 1.00 98.12 97 PHE A O 1
ATOM 722 N N . PRO A 1 98 ? -6.455 -3.826 13.805 1.00 97.88 98 PRO A N 1
ATOM 723 C CA . PRO A 1 98 ? -5.380 -4.269 14.680 1.00 97.88 98 PRO A CA 1
ATOM 724 C C . PRO A 1 98 ? -4.456 -5.252 13.962 1.00 97.88 98 PRO A C 1
ATOM 726 O O . PRO A 1 98 ? -4.891 -6.060 13.142 1.00 97.88 98 PRO A O 1
ATOM 729 N N . VAL A 1 99 ? -3.175 -5.208 14.315 1.00 95.94 99 VAL A N 1
ATOM 730 C CA . VAL A 1 99 ? -2.151 -6.147 13.851 1.00 95.94 99 VAL A CA 1
ATOM 731 C C . VAL A 1 99 ? -1.297 -6.627 15.028 1.00 95.94 99 VAL A C 1
ATOM 733 O O . VAL A 1 99 ? -1.590 -6.352 16.193 1.00 95.94 99 VAL A O 1
ATOM 736 N N . GLY A 1 100 ? -0.243 -7.390 14.730 1.00 94.38 100 GLY A N 1
ATOM 737 C CA . GLY A 1 100 ? 0.772 -7.765 15.709 1.00 94.38 100 GLY A CA 1
ATOM 738 C C . GLY A 1 100 ? 1.523 -6.561 16.285 1.00 94.38 100 GLY A C 1
ATOM 739 O O . GLY A 1 100 ? 1.264 -5.402 15.966 1.00 94.38 100 GLY A O 1
ATOM 740 N N . ARG A 1 101 ? 2.485 -6.840 17.163 1.00 96.38 101 ARG A N 1
ATOM 741 C CA . ARG A 1 101 ? 3.197 -5.778 17.875 1.00 96.38 101 ARG A CA 1
ATOM 742 C C . ARG A 1 101 ? 4.163 -5.018 16.970 1.00 96.38 101 ARG A C 1
ATOM 744 O O . ARG A 1 101 ? 4.896 -5.639 16.206 1.00 96.38 101 ARG A O 1
ATOM 751 N N . LEU A 1 102 ? 4.219 -3.699 17.162 1.00 95.31 102 LEU A N 1
ATOM 752 C CA . LEU A 1 102 ? 5.211 -2.791 16.580 1.00 95.31 102 LEU A CA 1
ATOM 753 C C . LEU A 1 102 ? 5.351 -2.921 15.050 1.00 95.31 102 LEU A C 1
ATOM 755 O O . LEU A 1 102 ? 6.468 -3.116 14.564 1.00 95.31 102 LEU A O 1
ATOM 759 N N . PRO A 1 103 ? 4.268 -2.809 14.262 1.00 96.25 103 PRO A N 1
ATOM 760 C CA . PRO A 1 103 ? 4.380 -2.936 12.814 1.00 96.25 103 PRO A CA 1
ATOM 761 C C . PRO A 1 103 ? 5.262 -1.800 12.249 1.00 96.25 103 PRO A C 1
ATOM 763 O O . PRO A 1 103 ? 5.083 -0.637 12.619 1.00 96.25 103 PRO A O 1
ATOM 766 N N . GLN A 1 104 ? 6.244 -2.156 11.406 1.00 93.62 104 GLN A N 1
ATOM 767 C CA . GLN A 1 104 ? 7.248 -1.228 10.842 1.00 93.62 104 GLN A CA 1
ATOM 768 C C . GLN A 1 104 ? 7.203 -1.122 9.313 1.00 93.62 104 GLN A C 1
ATOM 770 O O . GLN A 1 104 ? 7.520 -0.076 8.759 1.00 93.62 104 GLN A O 1
ATOM 775 N N . HIS A 1 105 ? 6.872 -2.213 8.620 1.00 91.44 105 HIS A N 1
ATOM 776 C CA . HIS A 1 105 ? 7.093 -2.334 7.181 1.00 91.44 105 HIS A CA 1
ATOM 777 C C . HIS A 1 105 ? 5.865 -2.917 6.484 1.00 91.44 105 HIS A C 1
ATOM 779 O O . HIS A 1 105 ? 5.161 -3.750 7.058 1.00 91.44 105 HIS A O 1
ATOM 785 N N . VAL A 1 106 ? 5.641 -2.498 5.240 1.00 89.38 106 VAL A N 1
ATOM 786 C CA . VAL A 1 106 ? 4.666 -3.092 4.317 1.00 89.38 106 VAL A CA 1
ATOM 787 C C . VAL A 1 106 ? 5.464 -3.680 3.159 1.00 89.38 106 VAL A C 1
ATOM 789 O O . VAL A 1 106 ? 6.331 -3.003 2.611 1.00 89.38 106 VAL A O 1
ATOM 792 N N . THR A 1 107 ? 5.222 -4.948 2.830 1.00 81.56 107 THR A N 1
ATOM 793 C CA . THR A 1 107 ? 5.849 -5.617 1.681 1.00 81.56 107 THR A CA 1
ATOM 794 C C . THR A 1 107 ? 4.875 -5.588 0.499 1.00 81.56 107 THR A C 1
ATOM 796 O O . THR A 1 107 ? 3.727 -5.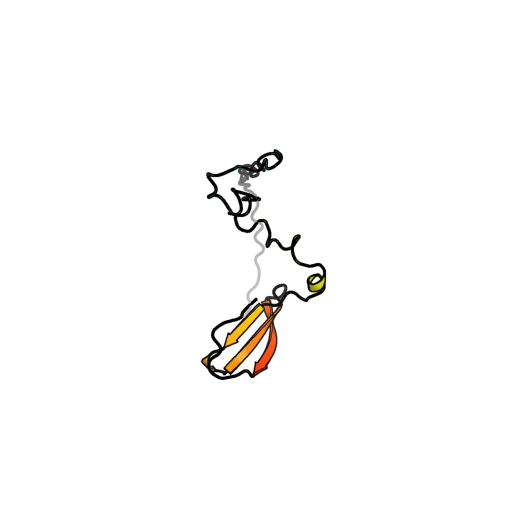994 0.697 1.00 81.56 107 THR A O 1
ATOM 799 N N . PRO A 1 108 ? 5.281 -5.048 -0.665 1.00 65.06 108 PRO A N 1
ATOM 800 C CA . PRO A 1 108 ? 4.488 -5.087 -1.892 1.00 65.06 108 PRO A CA 1
ATOM 801 C C . PRO A 1 108 ? 4.442 -6.485 -2.522 1.00 65.06 108 PRO A C 1
ATOM 803 O O . PRO A 1 108 ? 5.363 -7.294 -2.254 1.00 65.06 108 PRO A O 1
#

Foldseek 3Di:
DDDDDDDDDDDDDDDPDPPDPPDDDPPPDDDPPDQPCPVDPPPDDGDPDPVDPCVCVPPVNDDPVCVPPADWDWDQDQVQQKIFIARPVVRDGPDIGHHDHRDDDDDD